Protein 3I5R (pdb70)

B-factor: mean 22.14, std 12.16, range [7.81, 71.14]

Nearest PDB structures (foldseek):
  3i5r-assembly1_A  TM=1.013E+00  e=4.419E-17  Homo sapiens
  3i5s-assembly2_B  TM=9.878E-01  e=7.160E-14  Homo sapiens
  1pkt-assembly1_A  TM=9.438E-01  e=2.880E-11  Homo sapiens
  3o5z-assembly2_B  TM=9.583E-01  e=2.548E-09  Homo sapiens
  2kt1-assembly1_A  TM=9.259E-01  e=5.950E-09  Homo sapiens

Secondary structure (DSSP, 8-state):
--EEEEEEE-S-B---STTB--B-TT-EEEEEHHHHHHHT-TTTGGG-HHHH-EEEEEETTTTEEEEEEGGGEEEEEEEE-/-PPPPPPP-

Foldseek 3Di:
DQKWWKKFFCDWDDDPDPQADTHDHGWMWTAPLVQCVVVVCNPPCSQVQQVVFKGWTARPRVRDTGIDTSVRIGTDGMDGD/DPDDDDDDD

Solvent-accessible surface area: 5025 Å² total; per-residue (Å²): 81,72,66,0,2,35,0,83,0,61,70,93,17,82,95,80,136,148,73,4,6,48,2,85,114,27,6,48,0,9,0,49,64,28,38,0,81,88,102,53,42,39,128,38,58,19,52,129,1,86,87,6,7,43,4,57,2,67,0,73,85,52,43,86,154,0,33,0,0,0,36,10,4,92,56,87,19,121,77,89,93,214,58,111,66,37,115,84,55,164

InterPro domains:
  IPR000198 Rho GTPase-activating protein domain [PF00620] (129-274)
  IPR000198 Rho GTPase-activating protein domain [PS50238] (113-301)
  IPR000198 Rho GTPase-activating protein domain [SM00324] (126-298)
  IPR000980 SH2 domain [PF00017] (333-408)
  IPR000980 SH2 domain [PF00017] (624-698)
  IPR000980 SH2 domain [PS50001] (333-428)
  IPR000980 SH2 domain [PS50001] (624-718)
  IPR000980 SH2 domain [SM00252] (331-414)
  IPR000980 SH2 domain [SM00252] (622-704)
  IPR001452 SH3 domain [PS50002] (3-79)
  IPR001452 SH3 domain [SM00326] (6-78)
  IPR008936 Rho GTPase activation protein [G3DSA:1.10.555.10] (104-319)
  IPR008936 Rho GTPase activation protein [SSF48350] (117-295)
  IPR032498 PI3K regulatory subunit p85-related , inter-SH2 domain [PF16454] (431-599)
  IPR035020 PI3K p85 subunit, C-terminal SH2 domain [cd09930] (617-720)
  IPR035022 PI3K p85 subunit, N-terminal SH2 domain [cd09942] (325-435)
  IPR035591 Phosphatidylinositol 3-kinase regulatory subunit alpha, SH3 domain [cd11910] (5-79)
  IPR036028 SH3-like domain superfamily [SSF50044] (4-83)
  IPR036860 SH2 domain superfamily [G3DSA:3.30.505.10] (321-431)
  IPR036860 SH2 domain superfamily [G3DSA:3.30.505.10] (613-724)

CATH classification: 2.30.30.40

Organism: Homo sapiens (NCBI:txid9606)

Structure (mmCIF, N/CA/C/O backbone):
data_3I5R
#
_entry.id   3I5R
#
_cell.length_a   60.365
_cell.length_b   60.365
_cell.length_c   46.525
_cell.angle_alpha   90.00
_cell.angle_beta   90.00
_cell.angle_gamma   120.00
#
_symmetry.space_group_name_H-M   'P 31 2 1'
#
loop_
_entity.id
_entity.type
_entity.pdbx_description
1 polymer 'Phosphatidylinositol 3-kinase regulatory subunit alpha'
2 polymer 'Peptide ligand'
3 water water
#
loop_
_atom_site.group_PDB
_atom_site.id
_atom_site.type_symbol
_atom_site.label_atom_id
_atom_site.label_alt_id
_atom_site.label_comp_id
_atom_site.label_asym_id
_atom_site.label_entity_id
_atom_site.label_seq_id
_atom_site.pdbx_PDB_ins_code
_atom_site.Cartn_x
_atom_site.Cartn_y
_atom_site.Cartn_z
_atom_site.occupancy
_atom_site.B_iso_or_equiv
_atom_site.auth_seq_id
_atom_site.auth_comp_id
_atom_site.auth_asym_id
_atom_site.auth_atom_id
_atom_site.pdbx_PDB_model_num
ATOM 1 N N . SER A 1 2 ? -9.629 21.207 -4.560 1.00 66.25 2 SER A N 1
ATOM 2 C CA . SER A 1 2 ? -8.716 21.695 -5.587 1.00 57.09 2 SER A CA 1
ATOM 3 C C . SER A 1 2 ? -7.857 20.572 -6.158 1.00 50.93 2 SER A C 1
ATOM 4 O O . SER A 1 2 ? -7.604 19.563 -5.491 1.00 49.49 2 SER A O 1
ATOM 7 N N . ALA A 1 3 ? -7.411 20.765 -7.398 1.00 37.18 3 ALA A N 1
ATOM 8 C CA . ALA A 1 3 ? -6.546 19.818 -8.079 1.00 30.82 3 ALA A CA 1
ATOM 9 C C . ALA A 1 3 ? -5.078 20.082 -7.751 1.00 19.35 3 ALA A C 1
ATOM 10 O O . ALA A 1 3 ? -4.194 19.462 -8.327 1.00 24.04 3 ALA A O 1
ATOM 12 N N . GLU A 1 4 ? -4.815 21.007 -6.829 1.00 18.70 4 GLU A N 1
ATOM 13 C CA . G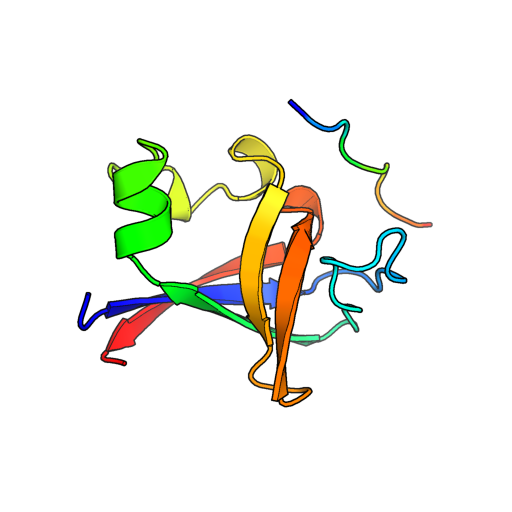LU A 1 4 ? -3.430 21.317 -6.474 1.00 18.28 4 GLU A CA 1
ATOM 14 C C . GLU A 1 4 ? -3.174 21.196 -4.980 1.00 16.54 4 GLU A C 1
ATOM 15 O O . GLU A 1 4 ? -4.069 21.389 -4.168 1.00 17.24 4 GLU A O 1
ATOM 21 N N . GLY A 1 5 ? -1.935 20.873 -4.639 1.00 17.30 5 GLY A N 1
ATOM 22 C CA . GLY A 1 5 ? -1.554 20.702 -3.247 1.00 17.83 5 GLY A CA 1
ATOM 23 C C . GLY A 1 5 ? -0.281 21.470 -2.954 1.00 16.19 5 GLY A C 1
ATOM 24 O O . GLY A 1 5 ? 0.620 21.517 -3.790 1.00 15.74 5 GLY A O 1
ATOM 25 N N . TYR A 1 6 ? -0.211 22.095 -1.783 1.00 10.57 6 TYR A N 1
ATOM 26 C CA . TYR A 1 6 ? 1.033 22.733 -1.361 1.00 8.89 6 TYR A CA 1
ATOM 27 C C . TYR A 1 6 ? 1.809 21.704 -0.563 1.00 11.80 6 TYR A C 1
ATOM 28 O O . TYR A 1 6 ? 1.229 21.020 0.273 1.00 11.78 6 TYR A O 1
ATOM 37 N N . GLN A 1 7 ? 3.112 21.596 -0.806 1.00 11.10 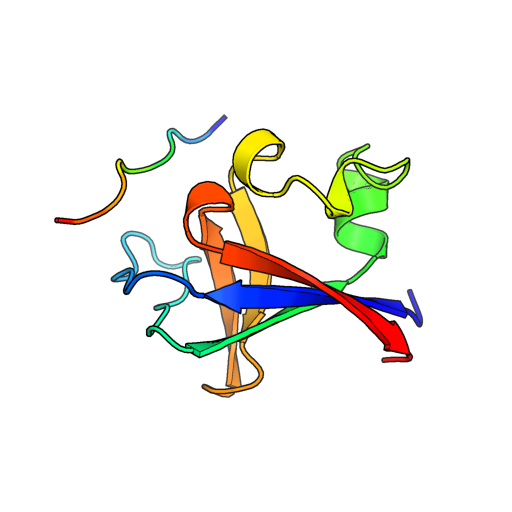7 GLN A N 1
ATOM 38 C CA . GLN A 1 7 ? 3.910 20.560 -0.158 1.00 9.00 7 GLN A CA 1
ATOM 39 C C . GLN A 1 7 ? 4.844 21.113 0.901 1.00 10.22 7 GLN A C 1
ATOM 40 O O . GLN A 1 7 ? 5.434 22.177 0.729 1.00 9.19 7 GLN A O 1
ATOM 46 N N . TYR A 1 8 ? 4.973 20.352 1.982 1.00 9.48 8 TYR A N 1
ATOM 47 C CA . TYR A 1 8 ? 5.797 20.719 3.127 1.00 8.54 8 TYR A CA 1
ATOM 48 C C . TYR A 1 8 ? 6.640 19.538 3.573 1.00 10.54 8 TYR A C 1
ATOM 49 O O . TYR A 1 8 ? 6.244 18.375 3.397 1.00 11.62 8 TYR A O 1
ATOM 58 N N . ARG A 1 9 ? 7.782 19.834 4.185 1.00 9.54 9 ARG A N 1
ATOM 5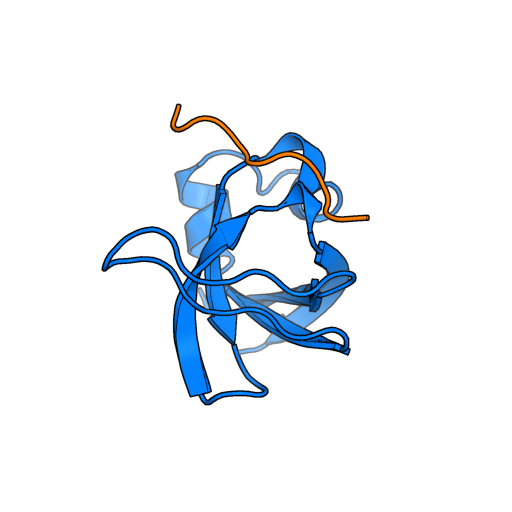9 C CA . ARG A 1 9 ? 8.597 18.773 4.780 1.00 9.53 9 ARG A CA 1
ATOM 60 C C . ARG A 1 9 ? 8.751 19.052 6.268 1.00 11.72 9 ARG A C 1
ATOM 61 O O . ARG A 1 9 ? 9.010 20.189 6.673 1.00 11.29 9 ARG A O 1
ATOM 69 N N . ALA A 1 10 ? 8.556 18.029 7.094 1.00 10.39 10 ALA A N 1
ATOM 70 C CA . ALA A 1 10 ? 8.653 18.222 8.549 1.00 13.00 10 ALA A CA 1
ATOM 71 C C . ALA A 1 10 ? 10.113 18.395 8.960 1.00 13.41 10 ALA A C 1
ATOM 72 O O . ALA A 1 10 ?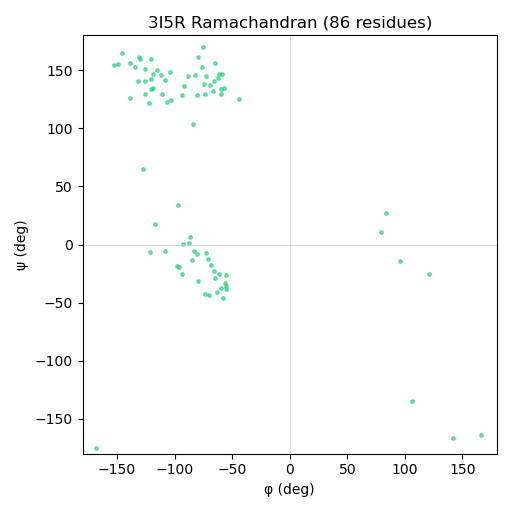 10.983 17.598 8.585 1.00 14.21 10 ALA A O 1
ATOM 74 N N . LEU A 1 11 ? 10.378 19.441 9.731 1.00 11.49 11 LEU A N 1
ATOM 75 C CA . LEU A 1 11 ? 11.745 19.739 10.161 1.00 13.95 11 LEU A CA 1
ATOM 76 C C . LEU A 1 11 ? 12.007 19.169 11.547 1.00 17.93 11 LEU A C 1
ATOM 77 O O . LEU A 1 11 ? 13.166 19.029 11.952 1.00 19.03 11 LEU A O 1
ATOM 82 N N . TYR A 1 12 ? 10.929 18.886 12.280 1.00 14.50 12 TYR A N 1
ATOM 83 C CA . TYR A 1 12 ? 11.011 18.377 13.659 1.00 16.62 12 TYR A CA 1
ATOM 84 C C . TYR A 1 12 ? 9.981 17.277 13.896 1.00 23.43 12 TYR A C 1
ATOM 85 O O . TYR A 1 12 ? 8.953 17.238 13.212 1.00 19.55 12 TYR A O 1
ATOM 94 N N . ASP A 1 13 ? 10.234 16.402 14.875 1.00 20.22 13 ASP A N 1
ATOM 95 C CA . ASP A 1 13 ? 9.220 15.436 15.295 1.00 19.19 13 ASP A CA 1
ATOM 96 C C . ASP A 1 13 ? 8.112 16.152 16.081 1.00 19.68 13 ASP A C 1
ATOM 97 O O . ASP A 1 13 ? 8.374 17.095 16.845 1.00 21.74 13 ASP A O 1
ATOM 102 N N . TYR A 1 14 ? 6.877 15.687 15.925 1.00 18.35 14 TYR A N 1
ATOM 103 C CA . TYR A 1 14 ? 5.740 16.191 16.694 1.00 17.33 14 TYR A CA 1
ATOM 104 C C . TYR A 1 14 ? 4.884 15.000 17.095 1.00 24.92 14 TYR A C 1
ATOM 105 O O . TYR A 1 14 ? 4.509 14.207 16.240 1.00 20.13 14 TYR A O 1
ATOM 114 N N . LYS A 1 15 ? 4.601 14.857 18.393 1.00 24.38 15 LYS A N 1
ATOM 115 C CA . LYS A 1 15 ? 3.694 13.824 18.869 1.00 19.81 15 LYS A CA 1
ATOM 116 C C . LYS A 1 15 ? 2.286 14.373 18.994 1.00 22.25 15 LYS A C 1
ATOM 117 O O . LYS A 1 15 ? 2.072 15.427 19.598 1.00 24.12 15 LYS A O 1
ATOM 119 N N . LYS A 1 16 ? 1.312 13.686 18.403 1.00 25.85 16 LYS A N 1
ATOM 120 C CA . LYS A 1 16 ? -0.038 14.233 18.357 1.00 26.70 16 LYS A CA 1
ATOM 121 C C . LYS A 1 16 ? -0.554 14.524 19.761 1.00 36.50 16 LYS A C 1
ATOM 122 O O . LYS A 1 16 ? -0.374 13.718 20.678 1.00 36.42 16 LYS A O 1
ATOM 128 N N . GLU A 1 17 ? -1.164 15.693 19.930 1.00 31.92 17 GLU A N 1
ATOM 129 C CA . GLU A 1 17 ? -1.612 16.131 21.251 1.00 39.85 17 GLU A CA 1
ATOM 130 C C . GLU A 1 17 ? -3.134 16.093 21.360 1.00 46.01 17 GLU A C 1
ATOM 131 O O . GLU A 1 17 ? -3.697 16.310 22.432 1.00 55.00 17 GLU A O 1
ATOM 133 N N . ARG A 1 18 ? -3.788 15.791 20.244 1.00 39.45 18 ARG A N 1
ATOM 134 C CA . ARG A 1 18 ? -5.234 15.850 20.134 1.00 41.61 18 ARG A CA 1
ATOM 135 C C . ARG A 1 18 ? -5.674 14.797 19.131 1.00 45.54 18 ARG A C 1
ATOM 136 O O . ARG A 1 18 ? -4.897 14.406 18.262 1.00 39.37 18 ARG A O 1
ATOM 144 N N . GLU A 1 19 ? -6.916 14.342 19.242 1.00 48.03 19 GLU A N 1
ATOM 145 C CA . GLU A 1 19 ? -7.420 13.288 18.364 1.00 51.13 19 GLU A CA 1
ATOM 146 C C . GLU A 1 19 ? -7.272 13.630 16.878 1.00 35.73 19 GLU A C 1
ATOM 147 O O . GLU A 1 19 ? -6.962 12.766 16.064 1.00 37.94 19 GLU A O 1
ATOM 153 N N . GLU A 1 20 ? -7.502 14.892 16.540 1.00 32.72 20 GLU A N 1
ATOM 154 C CA . GLU A 1 20 ? -7.510 15.326 15.148 1.00 24.36 20 GLU A CA 1
ATOM 155 C C . GLU A 1 20 ? -6.092 15.558 14.596 1.00 22.16 20 GLU A C 1
ATOM 156 O O . GLU A 1 20 ? -5.925 15.762 13.391 1.00 21.47 20 GLU A O 1
ATOM 162 N N . ASP A 1 21 ? -5.084 15.498 15.467 1.00 19.69 21 ASP A N 1
ATOM 163 C CA . ASP A 1 21 ? -3.708 15.780 15.051 1.00 19.85 21 ASP A CA 1
ATOM 164 C C . ASP A 1 21 ? -3.113 14.571 14.352 1.00 19.67 21 ASP A C 1
ATOM 165 O O . ASP A 1 21 ? -3.590 13.451 14.524 1.00 23.12 21 ASP A O 1
ATOM 170 N N . ILE A 1 22 ? -2.043 14.797 13.594 1.00 17.16 22 ILE A N 1
ATOM 171 C CA . ILE A 1 22 ? -1.179 13.709 13.167 1.00 17.12 22 ILE A CA 1
ATOM 172 C C . ILE A 1 22 ? 0.213 13.831 13.757 1.00 17.98 22 ILE A C 1
ATOM 173 O O . ILE A 1 22 ? 0.700 14.943 14.016 1.00 18.77 22 ILE A O 1
ATOM 178 N N . ASP A 1 23 ? 0.864 12.688 13.959 1.00 18.81 23 ASP A N 1
ATOM 179 C CA . ASP A 1 23 ? 2.295 12.685 14.270 1.00 16.32 23 ASP A CA 1
ATOM 180 C C . ASP A 1 23 ? 3.099 13.204 13.083 1.00 19.07 23 ASP A C 1
ATOM 181 O O . ASP A 1 23 ? 2.780 12.893 11.933 1.00 19.38 23 ASP A O 1
ATOM 186 N N . LEU A 1 24 ? 4.140 13.984 13.366 1.00 16.68 24 LEU A N 1
ATOM 187 C CA . LEU A 1 24 ? 5.184 14.280 12.383 1.00 14.49 24 LEU A CA 1
ATOM 188 C C . LEU A 1 24 ? 6.500 13.639 12.789 1.00 17.50 24 LEU A C 1
ATOM 189 O O . LEU A 1 24 ? 6.816 13.541 13.980 1.00 21.41 24 LEU A O 1
ATOM 194 N N . HIS A 1 25 ? 7.258 13.218 11.783 1.00 14.57 25 HIS A N 1
ATOM 195 C CA . HIS A 1 25 ? 8.617 12.725 11.946 1.00 14.61 25 HIS A CA 1
ATOM 196 C C . HIS A 1 25 ? 9.500 13.543 11.017 1.00 15.43 25 HIS A C 1
ATOM 197 O O . HIS A 1 25 ? 9.095 13.876 9.905 1.00 13.33 25 HIS A O 1
ATOM 204 N N . LEU A 1 26 ? 10.699 13.891 11.474 1.00 16.43 26 LEU A N 1
ATOM 205 C CA . LEU A 1 26 ? 11.660 14.587 10.621 1.00 16.07 26 LEU A CA 1
ATOM 206 C C . LEU A 1 26 ? 11.699 13.953 9.238 1.00 16.85 26 LEU A C 1
ATOM 207 O O . LEU A 1 26 ? 11.885 12.737 9.105 1.00 17.60 26 LEU A O 1
ATOM 212 N N . GLY A 1 27 ? 11.494 14.767 8.208 1.00 17.20 27 GLY A N 1
ATOM 213 C CA . GLY A 1 27 ? 11.591 14.283 6.844 1.00 16.55 27 GLY A CA 1
ATOM 214 C C . GLY A 1 27 ? 10.274 13.882 6.221 1.00 13.72 27 GLY A C 1
ATOM 215 O O . GLY A 1 27 ? 10.206 13.664 5.021 1.00 15.10 27 GLY A O 1
ATOM 216 N N . ASP A 1 28 ? 9.232 13.734 7.038 1.00 11.30 28 ASP A N 1
ATOM 217 C CA . ASP A 1 28 ? 7.919 13.425 6.499 1.00 11.45 28 ASP A CA 1
ATOM 218 C C . ASP A 1 28 ? 7.515 14.514 5.531 1.00 10.20 28 ASP A C 1
ATOM 219 O O . ASP A 1 28 ? 7.809 15.700 5.743 1.00 10.74 28 ASP A O 1
ATOM 224 N N . ILE A 1 29 ? 6.780 14.112 4.500 1.00 10.69 29 ILE A N 1
ATOM 225 C CA . ILE A 1 29 ? 6.290 15.033 3.484 1.00 10.25 29 ILE A CA 1
ATOM 226 C C . ILE A 1 29 ? 4.765 15.160 3.624 1.00 11.24 29 ILE A C 1
ATOM 227 O O . ILE A 1 29 ? 4.062 14.163 3.737 1.00 11.95 29 ILE A O 1
ATOM 232 N N . LEU A 1 30 ? 4.266 16.392 3.681 1.00 11.62 30 LEU A N 1
ATOM 233 C CA . LEU A 1 30 ? 2.828 16.651 3.861 1.00 10.52 30 LEU A CA 1
ATOM 234 C C . LEU A 1 30 ? 2.303 17.407 2.669 1.00 11.77 30 LEU A C 1
ATOM 235 O O . LEU A 1 30 ? 3.014 18.247 2.108 1.00 13.04 30 LEU A O 1
ATOM 240 N N . THR A 1 31 ? 1.046 17.140 2.326 1.00 10.13 31 THR A N 1
ATOM 241 C CA . THR A 1 31 ? 0.374 17.831 1.233 1.00 10.04 31 THR A CA 1
ATOM 242 C C . THR A 1 31 ? -0.868 18.490 1.806 1.00 12.12 31 THR A C 1
ATOM 243 O O . THR A 1 31 ? -1.707 17.827 2.422 1.00 13.70 31 THR A O 1
ATOM 247 N N . VAL A 1 32 ? -0.946 19.804 1.645 1.00 11.07 32 VAL A N 1
ATOM 248 C CA . VAL A 1 32 ? -2.099 20.576 2.083 1.00 9.59 32 VAL A CA 1
ATOM 249 C C . VAL A 1 32 ? -2.870 20.962 0.837 1.00 11.02 32 VAL A C 1
ATOM 250 O O . VAL A 1 32 ? -2.309 21.574 -0.078 1.00 12.56 32 VAL A O 1
ATOM 254 N N . ASN A 1 33 ? -4.143 20.576 0.789 1.00 12.11 33 ASN A N 1
ATOM 255 C CA . ASN A 1 33 ? -4.967 20.883 -0.364 1.00 14.99 33 ASN A CA 1
ATOM 256 C C . ASN A 1 33 ? -5.025 22.390 -0.514 1.00 14.75 33 ASN A C 1
ATOM 257 O O . ASN A 1 33 ? -5.214 23.106 0.473 1.00 13.37 33 ASN A O 1
ATOM 262 N N . LYS A 1 34 ? -4.845 22.890 -1.735 1.00 14.81 34 LYS A N 1
ATOM 263 C CA . LYS A 1 34 ? -4.880 24.345 -1.947 1.00 12.98 34 LYS A CA 1
ATOM 264 C C . LYS A 1 34 ? -6.177 24.951 -1.439 1.00 11.71 34 LYS A C 1
ATOM 265 O O . LYS A 1 34 ? -6.186 26.074 -0.918 1.00 15.77 34 LYS A O 1
ATOM 271 N N . GLY A 1 35 ? -7.266 24.208 -1.592 1.00 13.32 35 GLY A N 1
ATOM 272 C CA . GLY A 1 35 ? -8.563 24.656 -1.095 1.00 16.93 35 GLY A CA 1
ATOM 273 C C . GLY A 1 35 ? -8.550 24.970 0.391 1.00 17.86 35 GLY A C 1
ATOM 274 O O . GLY A 1 35 ? -9.260 25.866 0.855 1.00 15.75 35 GLY A O 1
ATOM 275 N N . SER A 1 36 ? -7.745 24.234 1.157 1.00 14.00 36 SER A N 1
ATOM 276 C CA . SER A 1 36 ? -7.683 24.492 2.582 1.00 14.03 36 SER A CA 1
ATOM 277 C C . SER A 1 36 ? -7.142 25.877 2.860 1.00 15.36 36 SER A C 1
ATOM 278 O O . SER A 1 36 ? -7.618 26.554 3.760 1.00 16.21 36 SER A O 1
ATOM 281 N N . LEU A 1 37 ? -6.122 26.296 2.114 1.00 12.65 37 LEU A N 1
ATOM 282 C CA . LEU A 1 37 ? -5.539 27.609 2.361 1.00 11.70 37 LEU A CA 1
ATOM 283 C C . LEU A 1 37 ? -6.381 28.725 1.740 1.00 13.69 37 LEU A C 1
ATOM 284 O O . LEU A 1 37 ? -6.460 29.832 2.274 1.00 15.44 37 LEU A O 1
ATOM 289 N N . VAL A 1 38 ? -7.044 28.425 0.630 1.00 14.02 38 VAL A N 1
ATOM 290 C CA . VAL A 1 38 ? -8.026 29.378 0.085 1.00 13.90 38 VAL A CA 1
ATOM 291 C C . VAL A 1 38 ? -9.100 29.654 1.143 1.00 14.22 38 VAL A C 1
ATOM 292 O O . VAL A 1 38 ? -9.444 30.802 1.416 1.00 15.45 38 VAL A O 1
ATOM 296 N N . ALA A 1 39 ? -9.588 28.588 1.769 1.00 14.06 39 ALA A N 1
ATOM 297 C CA . ALA A 1 39 ? -10.637 28.712 2.775 1.00 17.55 39 ALA A CA 1
ATOM 298 C C . ALA A 1 39 ? -10.205 29.583 3.953 1.00 17.76 39 ALA A C 1
ATOM 299 O O . ALA A 1 39 ? -11.014 30.317 4.519 1.00 19.24 39 ALA A O 1
ATOM 301 N N . LEU A 1 40 ? -8.937 29.465 4.331 1.00 19.22 40 LEU A N 1
ATOM 302 C CA . LEU A 1 40 ? -8.385 30.191 5.481 1.00 21.72 40 LEU A CA 1
ATOM 303 C C . LEU A 1 40 ? -7.925 31.599 5.135 1.00 25.35 40 LEU A C 1
ATOM 304 O O . LEU A 1 40 ?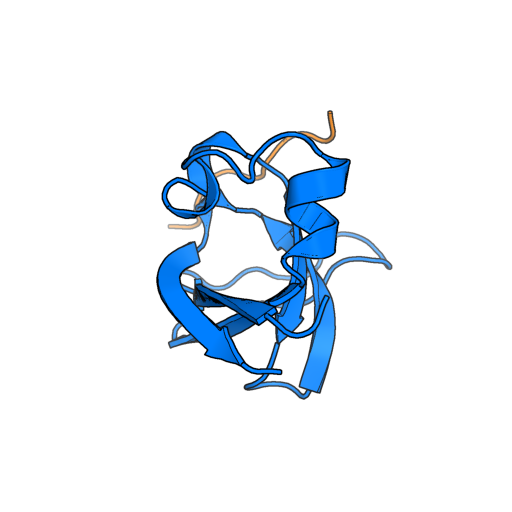 -7.642 32.408 6.032 1.00 20.40 40 LEU A O 1
ATOM 309 N N . GLY A 1 41 ? -7.819 31.883 3.837 1.00 17.40 41 GLY A N 1
ATOM 310 C CA . GLY A 1 41 ? -7.313 33.169 3.378 1.00 14.33 41 GLY A CA 1
ATOM 311 C C . GLY A 1 41 ? -5.798 33.291 3.308 1.00 15.91 41 GLY A C 1
ATOM 312 O O . GLY A 1 41 ? -5.261 34.388 3.409 1.00 19.41 41 GLY A O 1
ATOM 313 N N . PHE A 1 42 ? -5.095 32.178 3.113 1.00 13.86 42 PHE A N 1
ATOM 314 C CA . PHE A 1 42 ? -3.637 32.218 3.041 1.00 16.77 42 PHE A CA 1
ATOM 315 C C . PHE A 1 42 ? -3.060 31.789 1.687 1.00 14.79 42 PHE A C 1
ATOM 316 O O . PHE A 1 42 ? -1.869 31.483 1.596 1.00 16.32 42 PHE A O 1
ATOM 324 N N . SER A 1 43 ? -3.884 31.775 0.633 1.00 12.14 43 SER A N 1
ATOM 325 C CA . SER A 1 43 ? -3.438 31.269 -0.664 1.00 14.26 43 SER A CA 1
ATOM 326 C C . SER A 1 43 ? -2.758 32.334 -1.530 1.00 15.97 43 SER A C 1
ATOM 327 O O . SER A 1 43 ? -2.376 32.060 -2.664 1.00 14.97 43 SER A O 1
ATOM 330 N N . ASP A 1 44 ? -2.630 33.547 -0.999 1.00 13.08 44 ASP A N 1
ATOM 331 C CA . ASP A 1 44 ? -2.047 34.660 -1.754 1.00 11.91 44 ASP A CA 1
ATOM 332 C C . ASP A 1 44 ? -0.568 34.843 -1.424 1.00 17.32 44 ASP A C 1
ATOM 333 O O . ASP A 1 44 ? -0.069 35.972 -1.374 1.00 20.69 44 ASP A O 1
ATOM 338 N N . GLY A 1 45 ? 0.121 33.732 -1.163 1.00 17.78 45 GLY A N 1
ATOM 339 C CA . GLY A 1 45 ? 1.556 33.766 -0.898 1.00 23.43 45 GLY A CA 1
ATOM 340 C C . GLY A 1 45 ? 1.989 33.207 0.452 1.00 21.71 45 GLY A C 1
ATOM 341 O O . GLY A 1 45 ? 3.128 32.759 0.627 1.00 18.69 45 GLY A O 1
ATOM 342 N N . GLN A 1 46 ? 1.092 33.232 1.425 1.00 15.66 46 GLN A N 1
ATOM 343 C CA . GLN A 1 46 ? 1.464 32.770 2.738 1.00 16.96 46 GLN A CA 1
ATOM 344 C C . GLN A 1 46 ? 1.613 31.256 2.828 1.00 12.54 46 GLN A C 1
ATOM 345 O O . GLN A 1 46 ? 2.070 30.747 3.831 1.00 15.34 46 GLN A O 1
ATOM 351 N N . GLU A 1 47 ? 1.253 30.539 1.767 1.00 16.21 47 GLU A N 1
ATOM 352 C CA . GLU A 1 47 ? 1.552 29.092 1.722 1.00 13.07 47 GLU A CA 1
ATOM 353 C C . GLU A 1 47 ? 3.036 28.812 1.924 1.00 10.40 47 GLU A C 1
ATOM 354 O O . GLU A 1 47 ? 3.437 27.750 2.432 1.00 11.52 47 GLU A O 1
ATOM 360 N N . ALA A 1 48 ? 3.866 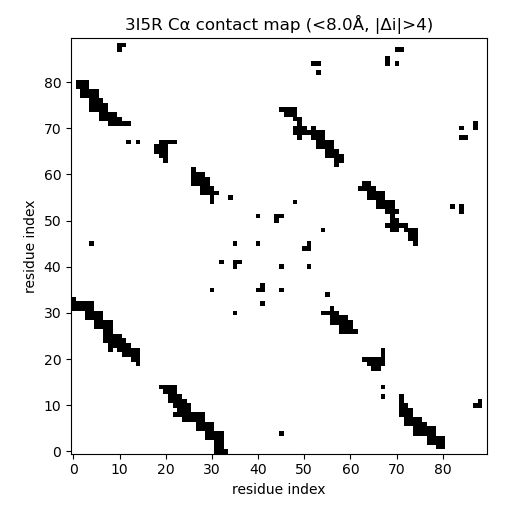29.781 1.572 1.00 9.88 48 ALA A N 1
ATOM 361 C CA . ALA A 1 48 ? 5.292 29.620 1.706 1.00 12.79 48 ALA A CA 1
ATOM 362 C C . ALA A 1 48 ? 5.794 29.920 3.118 1.00 11.75 48 ALA A C 1
ATOM 363 O O . ALA A 1 48 ? 6.979 29.748 3.402 1.00 11.98 48 ALA A O 1
ATOM 365 N N . ARG A 1 49 ? 4.891 30.384 3.980 1.00 10.86 49 ARG A N 1
ATOM 366 C CA . ARG A 1 49 ? 5.239 30.758 5.352 1.00 10.35 49 ARG A CA 1
ATOM 367 C C . ARG A 1 49 ? 4.314 30.046 6.327 1.00 9.53 49 ARG A C 1
ATOM 368 O O . ARG A 1 49 ? 3.508 30.676 7.028 1.00 11.14 49 ARG A O 1
ATOM 381 N N . PRO A 1 50 ? 4.408 28.710 6.379 1.00 10.03 50 PRO A N 1
ATOM 382 C CA . PRO A 1 50 ? 3.495 27.946 7.237 1.00 9.35 50 PRO A CA 1
ATOM 383 C C . PRO A 1 50 ? 3.646 28.325 8.704 1.00 10.31 50 PRO A C 1
ATOM 384 O O . PRO A 1 50 ? 2.695 28.203 9.467 1.00 11.03 50 PRO A O 1
ATOM 388 N N . GLU A 1 51 ? 4.828 28.816 9.069 1.00 10.70 51 GLU A N 1
ATOM 389 C CA . GLU A 1 51 ? 5.078 29.222 10.456 1.00 12.86 51 GLU A CA 1
ATOM 390 C C . GLU A 1 51 ? 4.257 30.461 10.828 1.00 12.92 51 GLU A C 1
ATOM 391 O O . GLU A 1 51 ? 4.071 30.742 12.014 1.00 13.75 51 GLU A O 1
ATOM 397 N N . GLU A 1 52 ? 3.758 31.189 9.814 1.00 11.49 52 GLU A N 1
ATOM 398 C CA . GLU A 1 52 ? 2.888 32.351 10.039 1.00 14.42 52 GLU A CA 1
ATOM 399 C C . GLU A 1 52 ? 1.407 31.983 9.996 1.00 17.04 52 GLU A C 1
ATOM 400 O O . GLU A 1 52 ? 0.564 32.685 10.550 1.00 15.78 52 GLU A O 1
ATOM 406 N N . ILE A 1 53 ? 1.081 30.900 9.294 1.00 15.05 53 ILE A N 1
ATOM 407 C CA . ILE A 1 53 ? -0.296 30.424 9.236 1.00 14.00 53 ILE A CA 1
ATOM 408 C C . ILE A 1 53 ? -0.760 29.841 10.559 1.00 17.15 53 ILE A C 1
ATOM 409 O O . ILE A 1 53 ? -1.864 30.117 11.000 1.00 20.39 53 ILE A O 1
ATOM 414 N N . GLY A 1 54 ? 0.083 29.047 11.204 1.00 16.92 54 GLY A N 1
ATOM 415 C CA . GLY A 1 54 ? -0.326 28.408 12.441 1.00 19.47 54 GLY A CA 1
ATOM 416 C C . GLY A 1 54 ? -0.583 26.936 12.196 1.00 14.15 54 GLY A C 1
ATOM 417 O O . GLY A 1 54 ? 0.201 26.276 11.510 1.00 15.35 54 GLY A O 1
ATOM 418 N N . TRP A 1 55 ? -1.698 26.432 12.722 1.00 15.20 55 TRP A N 1
ATOM 419 C CA . TRP A 1 55 ? -2.088 25.045 12.492 1.00 16.67 55 TRP A CA 1
ATOM 420 C C . TRP A 1 55 ? -2.500 24.812 11.042 1.00 16.48 55 TRP A C 1
ATOM 421 O O . TRP A 1 55 ? -3.204 25.644 10.435 1.00 17.93 55 TRP A O 1
ATOM 432 N N . LEU A 1 56 ? -2.043 23.693 10.477 1.00 13.14 56 LEU A N 1
ATOM 433 C CA . LEU A 1 56 ? -2.425 23.302 9.120 1.00 11.19 56 LEU A CA 1
ATOM 434 C C . LEU A 1 56 ? -3.104 21.945 9.174 1.00 13.85 56 LEU A C 1
ATOM 435 O O . LEU A 1 56 ? -2.907 21.184 10.115 1.00 16.82 56 LEU A O 1
ATOM 440 N N . ASN A 1 57 ? -3.869 21.620 8.138 1.00 12.60 57 ASN A N 1
ATOM 441 C CA . ASN A 1 57 ? -4.459 20.289 8.050 1.00 12.33 57 ASN A CA 1
ATOM 442 C C . ASN A 1 57 ? -4.063 19.709 6.716 1.00 12.36 57 ASN A C 1
ATOM 443 O O . ASN A 1 57 ? -4.197 20.367 5.686 1.00 14.54 57 ASN A O 1
ATOM 448 N N . GLY A 1 58 ? -3.539 18.496 6.714 1.00 13.58 58 GLY A N 1
ATOM 449 C CA . GLY A 1 58 ? -3.122 17.917 5.456 1.00 14.11 58 GLY A CA 1
ATOM 450 C C . GLY A 1 58 ? -2.810 16.446 5.550 1.00 13.92 58 GLY A C 1
ATOM 451 O O . GLY A 1 58 ? -2.991 15.828 6.599 1.00 15.36 58 GLY A O 1
ATOM 452 N N . TYR A 1 59 ? -2.319 15.902 4.443 1.00 12.72 59 TYR A N 1
ATOM 453 C CA . TYR A 1 59 ? -2.052 14.487 4.326 1.00 14.06 59 TYR A CA 1
ATOM 454 C C . TYR A 1 59 ? -0.557 14.221 4.461 1.00 15.50 59 TYR A C 1
ATOM 455 O O . TYR A 1 59 ? 0.246 14.775 3.713 1.00 13.42 59 TYR A O 1
ATOM 464 N N . ASN A 1 60 ? -0.182 13.366 5.405 1.00 13.20 60 ASN A N 1
ATOM 465 C CA . ASN A 1 60 ? 1.208 12.968 5.544 1.00 13.50 60 ASN A CA 1
ATOM 466 C C . ASN A 1 60 ? 1.475 11.832 4.562 1.00 15.19 60 ASN A C 1
ATOM 467 O O . ASN A 1 60 ? 1.045 10.695 4.783 1.00 16.40 60 ASN A O 1
ATOM 472 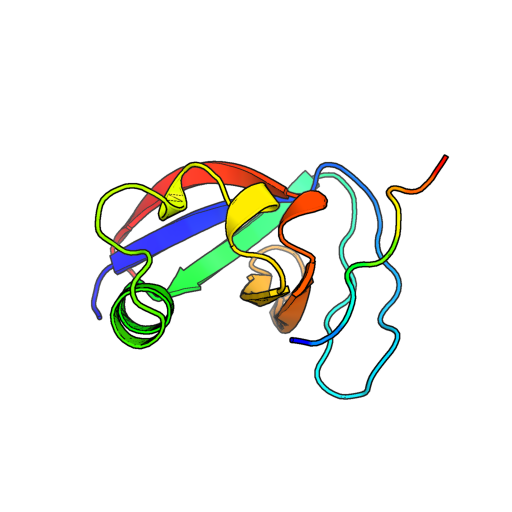N N . GLU A 1 61 ? 2.150 12.160 3.463 1.00 12.62 61 GLU A N 1
ATOM 473 C CA . GLU A 1 61 ? 2.366 11.215 2.371 1.00 13.44 61 GLU A CA 1
ATOM 474 C C . GLU A 1 61 ? 3.246 10.076 2.867 1.00 17.00 61 GLU A C 1
ATOM 475 O O . GLU A 1 61 ? 3.186 8.944 2.381 1.00 17.34 61 GLU A O 1
ATOM 481 N N . THR A 1 62 ? 4.088 10.400 3.830 1.00 15.07 62 THR A N 1
ATOM 482 C CA . THR A 1 62 ? 5.052 9.440 4.346 1.00 15.80 62 THR A CA 1
ATOM 483 C C . THR A 1 62 ? 4.396 8.379 5.232 1.00 21.39 62 THR A C 1
ATOM 484 O O . THR A 1 62 ? 4.700 7.183 5.118 1.00 18.56 62 THR A O 1
ATOM 488 N N . THR A 1 63 ? 3.479 8.806 6.089 1.00 18.47 63 THR A N 1
ATOM 489 C CA . THR A 1 63 ? 2.804 7.900 7.011 1.00 20.00 63 THR A CA 1
ATOM 490 C C . THR A 1 63 ? 1.427 7.429 6.536 1.00 21.75 63 THR A C 1
ATOM 491 O O . THR A 1 63 ? 0.887 6.446 7.063 1.00 20.13 63 THR A O 1
ATOM 495 N N . GLY A 1 64 ? 0.842 8.141 5.578 1.00 19.22 64 GLY A N 1
ATOM 496 C CA . GLY A 1 64 ? -0.503 7.827 5.120 1.00 20.94 64 GLY A CA 1
ATOM 497 C C . GLY A 1 64 ? -1.623 8.332 6.024 1.00 22.90 64 GLY A C 1
ATOM 498 O O . GLY A 1 64 ? -2.804 7.985 5.832 1.00 21.77 64 GLY A O 1
ATOM 499 N N . GLU A 1 65 ? -1.274 9.177 6.991 1.00 18.46 65 GLU A N 1
ATOM 500 C CA . GLU A 1 65 ? -2.267 9.713 7.933 1.00 19.17 65 GLU A CA 1
ATOM 501 C C . GLU A 1 65 ? -2.628 11.150 7.608 1.00 20.31 65 GLU A C 1
ATOM 502 O O . GLU A 1 65 ? -1.800 11.904 7.141 1.00 17.60 65 GLU A O 1
ATOM 508 N N . ARG A 1 66 ? -3.869 11.528 7.888 1.00 17.83 66 ARG A N 1
ATOM 509 C CA . ARG A 1 66 ? -4.299 12.897 7.624 1.00 15.47 66 ARG A CA 1
ATOM 510 C C . ARG A 1 66 ? -4.758 13.558 8.905 1.00 15.45 66 ARG A C 1
ATOM 511 O O . ARG A 1 66 ? -5.374 12.916 9.754 1.00 17.02 66 ARG A O 1
ATOM 519 N N . GLY A 1 67 ? -4.455 14.845 9.067 1.00 13.75 67 GLY A N 1
ATOM 520 C CA . GLY A 1 67 ? -4.903 15.558 10.249 1.00 15.68 67 GLY A CA 1
ATOM 521 C C . GLY A 1 67 ? -4.196 16.886 10.434 1.00 14.63 67 GLY A C 1
ATOM 522 O O . GLY A 1 67 ? -3.568 17.405 9.511 1.00 14.96 67 GLY A O 1
ATOM 523 N N . ASP A 1 68 ? -4.304 17.429 11.637 1.00 16.11 68 ASP A N 1
ATOM 524 C CA . ASP A 1 68 ? -3.747 18.737 11.950 1.00 12.40 68 ASP A CA 1
ATOM 525 C C . ASP A 1 68 ? -2.295 18.630 12.415 1.00 14.62 68 ASP A C 1
ATOM 526 O O . ASP A 1 68 ? -1.912 17.668 13.110 1.00 15.70 68 ASP A O 1
ATOM 531 N N . PHE A 1 69 ? -1.490 19.635 12.059 1.00 13.78 69 PHE A N 1
ATOM 532 C CA . PHE A 1 69 ? -0.096 19.650 12.478 1.00 14.10 69 PHE A CA 1
ATOM 533 C C . PHE A 1 69 ? 0.372 21.106 12.546 1.00 12.16 69 PHE A C 1
ATOM 534 O O . PHE A 1 69 ? -0.184 21.969 11.873 1.00 12.88 69 PHE A O 1
ATOM 542 N N . PRO A 1 70 ? 1.387 21.381 13.365 1.00 12.50 70 PRO A N 1
ATOM 543 C CA . PRO A 1 70 ? 1.765 22.785 13.560 1.00 11.94 70 PRO A CA 1
ATOM 544 C C . PRO A 1 70 ? 2.628 23.274 12.416 1.00 9.83 70 PRO A C 1
ATOM 545 O O . PRO A 1 70 ? 3.630 22.632 12.077 1.00 12.95 70 PRO A O 1
ATOM 549 N N . GLY A 1 71 ? 2.245 24.408 11.825 1.00 10.59 71 GLY A N 1
ATOM 550 C CA . GLY A 1 71 ? 2.942 24.923 10.654 1.00 11.60 71 GLY A CA 1
ATOM 551 C C . GLY A 1 71 ? 4.367 25.361 10.927 1.00 10.83 71 GLY A C 1
ATOM 552 O O . GLY A 1 71 ? 5.182 25.415 10.026 1.00 11.13 71 GLY A O 1
ATOM 553 N N . THR A 1 72 ? 4.679 25.677 12.182 1.00 10.22 72 THR A N 1
ATOM 554 C CA . THR A 1 72 ? 6.035 26.079 12.541 1.00 9.84 72 THR A CA 1
ATOM 555 C C . THR A 1 72 ? 7.011 24.884 12.484 1.00 11.96 72 THR A C 1
ATOM 556 O O . THR A 1 72 ? 8.233 25.074 12.519 1.00 13.69 72 THR A O 1
ATOM 560 N N . TYR A 1 73 ? 6.474 23.663 12.389 1.00 10.90 73 TYR A N 1
ATOM 561 C CA . TYR A 1 73 ? 7.328 22.465 12.405 1.00 10.26 73 TYR A CA 1
ATOM 562 C C . TYR A 1 73 ? 7.707 22.033 11.004 1.00 12.38 73 TYR A C 1
ATOM 563 O O . TYR A 1 73 ? 8.406 21.027 10.838 1.00 11.54 73 TYR A O 1
ATOM 572 N N . VAL A 1 74 ? 7.235 22.767 9.994 1.00 10.31 74 VAL A N 1
ATOM 573 C CA . VAL A 1 74 ? 7.458 22.340 8.604 1.00 8.94 74 VAL A CA 1
ATOM 574 C C . VAL A 1 74 ? 8.007 23.463 7.729 1.00 11.59 74 VAL A C 1
ATOM 575 O O . VAL A 1 74 ? 7.926 24.647 8.093 1.00 12.62 74 VAL A O 1
ATOM 579 N N . GLU A 1 75 ? 8.590 23.071 6.594 1.00 10.27 75 GLU A N 1
ATOM 580 C CA . GLU A 1 75 ? 9.119 24.004 5.591 1.00 8.85 75 GLU A CA 1
ATOM 581 C C . GLU A 1 75 ? 8.373 23.780 4.282 1.00 10.96 75 GLU A C 1
ATOM 582 O O . GLU A 1 75 ? 8.190 22.640 3.875 1.00 11.86 75 GLU A O 1
ATOM 588 N N . TYR A 1 76 ? 7.953 24.861 3.613 1.00 9.48 76 TYR A N 1
ATOM 589 C CA . TYR A 1 76 ? 7.347 24.780 2.292 1.00 7.81 76 TYR A CA 1
ATOM 590 C C . TYR A 1 76 ? 8.377 24.315 1.264 1.00 11.53 76 TYR A C 1
ATOM 591 O O . TYR A 1 76 ? 9.497 24.855 1.210 1.00 12.11 76 TYR A O 1
ATOM 600 N N . ILE A 1 77 ? 8.002 23.336 0.443 1.00 9.25 77 ILE A N 1
ATOM 601 C CA . ILE A 1 77 ? 8.936 22.835 -0.576 1.00 10.24 77 ILE A CA 1
ATOM 602 C C . ILE A 1 77 ? 8.443 22.955 -2.015 1.00 13.08 77 ILE A C 1
ATOM 603 O O . ILE A 1 77 ? 9.196 22.695 -2.957 1.00 13.80 77 ILE A O 1
ATOM 608 N N . GLY A 1 78 ? 7.198 23.360 -2.200 1.00 11.33 78 GLY A N 1
ATOM 609 C CA . GLY A 1 78 ? 6.686 23.617 -3.541 1.00 12.23 78 GLY A CA 1
ATOM 610 C C . GLY A 1 78 ? 5.255 23.161 -3.701 1.00 12.31 78 GLY A C 1
ATOM 611 O O . GLY A 1 78 ? 4.562 22.926 -2.712 1.00 12.65 78 GLY A O 1
ATOM 612 N N . ARG A 1 79 ? 4.771 23.094 -4.938 1.00 10.64 79 ARG A N 1
ATOM 613 C CA . ARG A 1 79 ? 3.391 22.674 -5.111 1.00 13.13 79 ARG A CA 1
ATOM 614 C C . ARG A 1 79 ? 3.310 21.575 -6.157 1.00 17.44 79 ARG A C 1
ATOM 615 O O . ARG A 1 79 ? 4.228 21.407 -6.967 1.00 18.01 79 ARG A O 1
ATOM 623 N N . LYS A 1 80 ? 2.226 20.814 -6.133 1.00 15.86 80 LYS A N 1
ATOM 624 C CA . LYS A 1 80 ? 2.065 19.771 -7.133 1.00 16.23 80 LYS A CA 1
ATOM 625 C C . LYS A 1 80 ? 0.608 19.602 -7.492 1.00 18.26 80 LYS A C 1
ATOM 626 O O . LYS A 1 80 ? -0.280 20.090 -6.785 1.00 17.41 80 LYS A O 1
ATOM 632 N N . LYS A 1 81 ? 0.356 18.921 -8.608 1.00 17.59 81 LYS A N 1
ATOM 633 C CA . LYS A 1 81 ? -0.984 18.461 -8.916 1.00 16.84 81 LYS A CA 1
ATOM 634 C C . LYS A 1 81 ? -1.356 17.261 -8.043 1.00 21.96 81 LYS A C 1
ATOM 635 O O . LYS A 1 81 ? -0.537 16.379 -7.808 1.00 25.69 81 LYS A O 1
ATOM 637 N N . ILE A 1 82 ? -2.592 17.242 -7.552 1.00 25.05 82 ILE A N 1
ATOM 638 C CA . ILE A 1 82 ? -3.077 16.108 -6.764 1.00 29.03 82 ILE A CA 1
ATOM 639 C C . ILE A 1 82 ? -4.252 15.433 -7.475 1.00 38.29 82 ILE A C 1
ATOM 640 O O . ILE A 1 82 ? -5.068 16.105 -8.112 1.00 34.79 82 ILE A O 1
ATOM 645 N N . LYS B 2 3 ? -7.470 31.280 18.024 1.00 62.54 3 LYS B N 1
ATOM 646 C CA . LYS B 2 3 ? -6.663 30.232 17.403 1.00 58.02 3 LYS B CA 1
ATOM 647 C C . LYS B 2 3 ? -6.030 29.317 18.453 1.00 51.42 3 LYS B C 1
ATOM 648 O O . LYS B 2 3 ? -5.601 29.769 19.516 1.00 50.91 3 LYS B O 1
ATOM 654 N N . ARG B 2 4 ? -5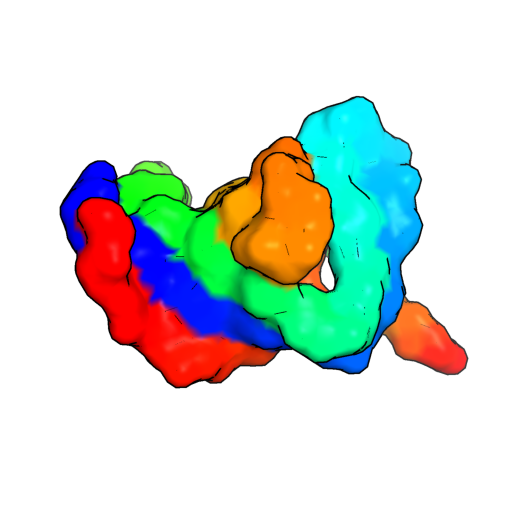.987 28.024 18.151 1.00 38.00 4 ARG B N 1
ATOM 655 C CA . ARG B 2 4 ? -5.282 27.064 18.984 1.00 34.24 4 ARG B CA 1
ATOM 656 C C . ARG B 2 4 ? -3.810 27.445 19.081 1.00 28.73 4 ARG B C 1
ATOM 657 O O . ARG B 2 4 ? -3.168 27.696 18.068 1.00 24.00 4 ARG B O 1
ATOM 665 N N . PRO B 2 5 ? -3.271 27.508 20.309 1.00 24.41 5 PRO B N 1
ATOM 666 C CA . PRO B 2 5 ? -1.866 27.871 20.483 1.00 25.56 5 PRO B CA 1
ATOM 667 C C . PRO B 2 5 ? -0.936 26.865 19.811 1.00 23.78 5 PRO B C 1
ATOM 668 O O . PRO B 2 5 ? -1.208 25.670 19.820 1.00 21.63 5 PRO B O 1
ATOM 672 N N . LEU B 2 6 ? 0.156 27.355 19.242 1.00 21.12 6 LEU B N 1
ATOM 673 C CA . LEU B 2 6 ? 1.168 26.471 18.666 1.00 18.79 6 LEU B CA 1
ATOM 674 C C . LEU B 2 6 ? 2.074 25.961 19.761 1.00 21.97 6 LEU B C 1
ATOM 675 O O . LEU B 2 6 ? 2.377 26.697 20.707 1.00 23.73 6 LEU B O 1
ATOM 680 N N . PRO B 2 7 ? 2.542 24.713 19.632 1.00 17.52 7 PRO B N 1
ATOM 681 C CA . PRO B 2 7 ? 3.536 24.255 20.599 1.00 17.83 7 PRO B CA 1
ATOM 682 C C . PRO B 2 7 ? 4.880 24.886 20.245 1.00 21.14 7 PRO B C 1
ATOM 683 O O . PRO B 2 7 ? 5.105 25.226 19.090 1.00 18.67 7 PRO B O 1
ATOM 687 N N . PRO B 2 8 ? 5.757 25.077 21.238 1.00 16.66 8 PRO B N 1
ATOM 688 C CA . PRO B 2 8 ? 7.113 25.511 20.923 1.00 16.84 8 PRO B CA 1
ATOM 689 C C . PRO B 2 8 ? 7.828 24.423 20.121 1.00 20.12 8 PRO B C 1
ATOM 690 O O . PRO B 2 8 ? 7.441 23.239 20.179 1.00 19.34 8 PRO B O 1
ATOM 694 N N . LEU B 2 9 ? 8.837 24.823 19.353 1.00 18.67 9 LEU B N 1
ATOM 695 C CA . LEU B 2 9 ? 9.683 23.847 18.681 1.00 21.67 9 LEU B CA 1
ATOM 696 C C . LEU B 2 9 ? 10.379 22.973 19.713 1.00 22.63 9 LEU B C 1
ATOM 697 O O . LEU B 2 9 ? 10.702 23.434 20.813 1.00 25.65 9 LEU B O 1
ATOM 702 N N . PRO B 2 10 ? 10.604 21.697 19.371 1.00 17.73 10 PRO B N 1
ATOM 703 C CA . PRO B 2 10 ? 11.283 20.794 20.306 1.00 27.57 10 PRO B CA 1
ATOM 704 C C . PRO B 2 10 ? 12.770 21.101 20.331 1.00 40.24 10 PRO B C 1
ATOM 705 O O . PRO B 2 10 ? 13.249 21.856 19.476 1.00 42.00 10 PRO B O 1
ATOM 709 N N . SER B 2 11 ? 13.474 20.499 21.285 1.00 48.73 11 SER B N 1
ATOM 710 C CA . SER B 2 11 ? 14.896 20.743 21.513 1.00 62.31 11 SER B CA 1
ATOM 711 C C . SER B 2 11 ? 15.084 21.940 22.438 1.00 63.49 11 SER B C 1
ATOM 712 O O . SER B 2 11 ? 15.919 21.912 23.336 1.00 70.25 11 SER B O 1
#

GO terms:
  GO:0005515 protein binding (F, IPI)
  GO:0034143 regulation of toll-like receptor 4 signaling pathway (P, IDA)
  GO:0042267 natural killer cell mediated cytotoxicity (P, IDA)
  GO:0035014 phosphatidylinositol 3-kinase regulator activity (F, IDA)
  GO:0032869 cellular response to insulin stimulus (P, IDA)
  GO:0061470 T follicular helper cell differentiation (P, IDA)
  GO:0034976 response to endoplasmic reticulum stress (P, IDA)
  GO:0005737 cytoplasm (C, IDA)
  GO:0042307 positive regulation of protein import into nucleus (P, IDA)
  GO:0050821 protein stabilization (P, IDA)
  GO:0043066 negative regulation of apoptotic process (P, IMP)
  GO:0045944 positive regulation of transcription by RNA polymerase II (P, IMP)
  GO:1900103 positive regulation of endoplasmic reticulum unfolded protein response (P, IMP)
  GO:0033120 positive regulation of RNA splicing (P, IMP)
  GO:0005168 neurotrophin TRKA receptor binding (F, IPI)
  GO:0000209 protein polyubiquitination (P, IDA)
  GO:0005829 cytosol (C, TAS)
  GO:0005886 plasma membrane (C, TAS)
  GO:0043491 phosphatidylinositol 3-kinase/protein kinase B signal transduction (P, IDA)
  GO:0060396 growth hormone receptor signaling pathway (P, IDA)

Radius of gyration: 11.79 Å; Cα contacts (8 Å, |Δi|>4): 199; chains: 2; bounding box: 26×27×30 Å

Sequence (90 aa):
SAEGYQYRALYDYKKEREEDIDLHLGDILTVNKGSLVALGFSDGQEARPEEIGWLNGYNETTGERGDFPGTYVEYIGRKKIKRPLPPLPS